Protein AF-A0A7W5WW70-F1 (afdb_monomer_lite)

Foldseek 3Di:
DPDDDLFDADPVPRATHGDPCLVVLVVVLVVLLVLLVVLLVVLVVCCVPPVDDPVSVVSNVSSVVSVVVSVVSVVVSVVSVVVNVVSNVVVVVVVVDDDD

Structure (mmCIF, N/CA/C/O backbone):
data_AF-A0A7W5WW70-F1
#
_entry.id   AF-A0A7W5WW70-F1
#
loop_
_atom_site.group_PDB
_atom_site.id
_atom_site.type_symbol
_atom_site.label_atom_id
_atom_site.label_alt_id
_atom_site.label_comp_id
_atom_site.label_asym_id
_atom_site.label_entity_id
_atom_site.label_seq_id
_atom_site.pdbx_PDB_ins_code
_atom_site.Cartn_x
_atom_site.Cartn_y
_atom_site.Cartn_z
_atom_site.occupancy
_atom_site.B_iso_or_equiv
_atom_site.auth_seq_id
_atom_site.auth_comp_id
_atom_site.auth_asym_id
_atom_site.auth_atom_id
_atom_site.pdbx_PDB_model_num
ATOM 1 N N . MET A 1 1 ? 1.292 17.791 -6.474 1.00 29.02 1 MET A N 1
ATOM 2 C CA . MET A 1 1 ? 1.061 16.701 -7.446 1.00 29.02 1 MET A CA 1
ATOM 3 C C . MET A 1 1 ? 1.620 15.409 -6.855 1.00 29.02 1 MET A C 1
ATOM 5 O O . MET A 1 1 ? 2.810 15.166 -6.957 1.00 29.02 1 MET A O 1
ATOM 9 N N . PHE A 1 2 ? 0.793 14.598 -6.187 1.00 36.06 2 PHE A N 1
ATOM 10 C CA . PHE A 1 2 ? 1.127 13.195 -5.893 1.00 36.06 2 PHE A CA 1
ATOM 11 C C . PHE A 1 2 ? 0.842 12.376 -7.164 1.00 36.06 2 PHE A C 1
ATOM 13 O O . PHE A 1 2 ? -0.097 11.588 -7.228 1.00 36.06 2 PHE A O 1
ATOM 20 N N . GLY A 1 3 ? 1.581 12.688 -8.230 1.00 33.41 3 GLY A N 1
ATOM 21 C CA . GLY A 1 3 ? 1.530 11.990 -9.510 1.00 33.41 3 GLY A CA 1
ATOM 22 C C . GLY A 1 3 ? 2.521 10.843 -9.454 1.00 33.41 3 GLY A C 1
ATOM 23 O O . GLY A 1 3 ? 3.696 11.021 -9.746 1.00 33.41 3 GLY A O 1
ATOM 24 N N . PHE A 1 4 ? 2.058 9.697 -8.973 1.00 47.53 4 PHE A N 1
ATOM 25 C CA . PHE A 1 4 ? 2.834 8.467 -8.957 1.00 47.53 4 PHE A CA 1
ATOM 26 C C . PHE A 1 4 ? 2.964 7.957 -10.391 1.00 47.53 4 PHE A C 1
ATOM 28 O O . PHE A 1 4 ? 1.964 7.556 -10.980 1.00 47.53 4 PHE A O 1
ATOM 35 N N . HIS A 1 5 ? 4.173 7.973 -10.949 1.00 60.88 5 HIS A N 1
ATOM 36 C CA . HIS A 1 5 ? 4.463 7.174 -12.133 1.00 60.88 5 HIS A CA 1
ATOM 37 C C . HIS A 1 5 ? 4.402 5.690 -11.748 1.00 60.88 5 HIS A C 1
ATOM 39 O O . HIS A 1 5 ? 4.947 5.287 -10.717 1.00 60.88 5 HIS A O 1
ATOM 45 N N . ASP A 1 6 ? 3.705 4.889 -12.556 1.00 67.44 6 ASP A N 1
ATOM 46 C CA . ASP A 1 6 ? 3.454 3.470 -12.278 1.00 67.44 6 ASP A CA 1
ATOM 47 C C . ASP A 1 6 ? 4.740 2.630 -12.237 1.00 67.44 6 ASP A C 1
ATOM 49 O O . ASP A 1 6 ? 4.748 1.546 -11.673 1.00 67.44 6 ASP A O 1
ATOM 53 N N . PHE A 1 7 ? 5.845 3.108 -12.798 1.00 72.44 7 PHE A N 1
ATOM 54 C CA . PHE A 1 7 ? 7.164 2.483 -12.714 1.00 72.44 7 PHE A CA 1
ATOM 55 C C . PHE A 1 7 ? 8.234 3.500 -13.124 1.00 72.44 7 PHE A C 1
ATOM 57 O O . PHE A 1 7 ? 7.925 4.534 -13.719 1.00 72.44 7 PHE A O 1
ATOM 64 N N . THR A 1 8 ? 9.490 3.229 -12.780 1.00 81.00 8 THR A N 1
ATOM 65 C CA . THR A 1 8 ? 10.650 3.982 -13.282 1.00 81.00 8 THR A CA 1
ATOM 66 C C . THR A 1 8 ? 11.368 3.163 -14.342 1.00 81.00 8 THR A C 1
ATOM 68 O O . THR A 1 8 ? 11.228 1.946 -14.378 1.00 81.00 8 THR A O 1
ATOM 71 N N . THR A 1 9 ? 12.167 3.799 -15.188 1.00 80.25 9 THR A N 1
ATOM 72 C CA . THR A 1 9 ? 12.985 3.096 -16.183 1.00 80.25 9 THR A CA 1
ATOM 73 C C . THR A 1 9 ? 14.446 3.152 -15.761 1.00 80.25 9 THR A C 1
ATOM 75 O O . THR A 1 9 ? 14.929 4.211 -15.363 1.00 80.25 9 THR A O 1
ATOM 78 N N . ASP A 1 10 ? 15.143 2.021 -15.825 1.00 81.12 10 ASP A N 1
ATOM 79 C CA . ASP A 1 10 ? 16.581 1.954 -15.579 1.00 81.12 10 ASP A CA 1
ATOM 80 C C . ASP A 1 10 ? 17.349 2.726 -16.668 1.00 81.12 10 ASP A C 1
ATOM 82 O O . ASP A 1 10 ? 17.225 2.375 -17.845 1.00 81.12 10 ASP A O 1
ATOM 86 N N . PRO A 1 11 ? 18.160 3.740 -16.325 1.00 74.81 11 PRO A N 1
ATOM 87 C CA . PRO A 1 11 ? 18.937 4.483 -17.313 1.00 74.81 11 PRO A CA 1
ATOM 88 C C . PRO A 1 11 ? 20.000 3.637 -18.031 1.00 74.81 11 PRO A C 1
ATOM 90 O O . PRO A 1 11 ? 20.406 4.008 -19.129 1.00 74.81 11 PRO A O 1
ATOM 93 N N . GLY A 1 12 ? 20.456 2.517 -17.454 1.00 80.62 12 GLY A N 1
ATOM 94 C CA . GLY A 1 12 ? 21.463 1.655 -18.084 1.00 80.62 12 GLY A CA 1
ATOM 95 C C . GLY A 1 12 ? 20.879 0.619 -19.047 1.00 80.62 12 GLY A C 1
ATOM 96 O O . GLY A 1 12 ? 21.445 0.366 -20.107 1.00 80.62 12 GLY A O 1
ATOM 97 N N . SER A 1 13 ? 19.749 0.010 -18.681 1.00 79.19 13 SER A N 1
ATOM 98 C CA . SER A 1 13 ? 19.161 -1.123 -19.416 1.00 79.19 13 SER A CA 1
ATOM 99 C C . SER A 1 13 ? 17.847 -0.795 -20.131 1.00 79.19 13 SER A C 1
ATOM 101 O O . SER A 1 13 ? 17.335 -1.619 -20.892 1.00 79.19 13 SER A O 1
ATOM 103 N N . GLY A 1 14 ? 17.252 0.372 -19.866 1.00 79.25 14 GLY A N 1
ATOM 104 C CA . GLY A 1 14 ? 15.907 0.713 -20.334 1.00 79.25 14 GLY A CA 1
ATOM 105 C C . GLY A 1 14 ? 14.804 -0.152 -19.711 1.00 79.25 14 GLY A C 1
ATOM 106 O O . GLY A 1 14 ? 13.648 -0.056 -20.118 1.00 79.25 14 GLY A O 1
ATOM 107 N N . ARG A 1 15 ? 15.138 -1.017 -18.743 1.00 81.81 15 ARG A N 1
ATOM 108 C CA . ARG A 1 15 ? 14.195 -1.957 -18.137 1.00 81.81 15 ARG A CA 1
ATOM 109 C C . ARG A 1 15 ? 13.260 -1.226 -17.168 1.00 81.81 15 ARG A C 1
ATOM 111 O O . ARG A 1 15 ? 13.742 -0.431 -16.355 1.00 81.81 15 ARG A O 1
ATOM 118 N N . PRO A 1 16 ? 11.949 -1.516 -17.177 1.00 81.25 16 PRO A N 1
ATOM 119 C CA . PRO A 1 16 ? 11.052 -1.012 -16.146 1.00 81.25 16 PRO A CA 1
ATOM 120 C C . PRO A 1 16 ? 11.438 -1.571 -14.763 1.00 81.25 16 PRO A C 1
ATOM 122 O O . PRO A 1 16 ? 11.666 -2.771 -14.596 1.00 81.25 16 PRO A O 1
ATOM 125 N N . GLN A 1 17 ? 11.483 -0.700 -13.756 1.00 82.38 17 GLN A N 1
ATOM 126 C CA . GLN A 1 17 ? 11.752 -0.992 -12.348 1.00 82.38 17 GLN A CA 1
ATOM 127 C C . GLN A 1 17 ? 10.616 -0.470 -11.453 1.00 82.38 17 GLN A C 1
ATOM 129 O O . GLN A 1 17 ? 9.944 0.515 -11.763 1.00 82.38 17 GLN A O 1
ATOM 134 N N . ALA A 1 18 ? 10.404 -1.135 -10.315 1.00 79.50 18 ALA A N 1
ATOM 135 C CA . ALA A 1 18 ? 9.406 -0.713 -9.338 1.00 79.50 18 ALA A CA 1
ATOM 136 C C . ALA A 1 18 ? 9.784 0.645 -8.722 1.00 79.50 18 ALA A C 1
ATOM 138 O O . ALA A 1 18 ? 10.924 0.859 -8.312 1.00 79.50 18 ALA A O 1
ATOM 139 N N . HIS A 1 19 ? 8.812 1.550 -8.611 1.00 79.88 19 HIS A N 1
ATOM 140 C CA . HIS A 1 19 ? 9.050 2.880 -8.056 1.00 79.88 19 HIS A CA 1
ATOM 141 C C . HIS A 1 19 ? 9.318 2.803 -6.536 1.00 79.88 19 HIS A C 1
ATOM 143 O O . HIS A 1 19 ? 8.585 2.138 -5.803 1.00 79.88 19 HIS A O 1
ATOM 149 N N . TYR A 1 20 ? 10.325 3.526 -6.027 1.00 73.62 20 TYR A N 1
ATOM 150 C CA . TYR A 1 20 ? 10.733 3.480 -4.606 1.00 73.62 20 TYR A CA 1
ATOM 151 C C . TYR A 1 20 ? 9.591 3.800 -3.620 1.00 73.62 20 TYR A C 1
ATOM 153 O O . TYR A 1 20 ? 9.495 3.229 -2.533 1.00 73.62 20 TYR A O 1
ATOM 161 N N . SER A 1 21 ? 8.667 4.676 -4.018 1.00 77.75 21 SER A N 1
ATOM 162 C CA . SER A 1 21 ? 7.496 5.044 -3.209 1.00 77.75 21 SER A CA 1
ATOM 163 C C . SER A 1 21 ? 6.521 3.890 -2.933 1.00 77.75 21 SER A C 1
ATOM 165 O O . SER A 1 21 ? 5.682 3.998 -2.042 1.00 77.75 21 SER A O 1
ATOM 167 N N . TRP A 1 22 ? 6.624 2.764 -3.640 1.00 79.44 22 TRP A N 1
ATOM 168 C CA . TRP A 1 22 ? 5.763 1.607 -3.397 1.00 79.44 22 TRP A CA 1
ATOM 169 C C . TRP A 1 22 ? 6.034 0.952 -2.042 1.00 79.44 22 TRP A C 1
ATOM 171 O O . TRP A 1 22 ? 5.113 0.426 -1.410 1.00 79.44 22 TRP A O 1
ATOM 181 N N . ALA A 1 23 ? 7.285 0.997 -1.573 1.00 79.69 23 ALA A N 1
ATOM 182 C CA . ALA A 1 23 ? 7.648 0.482 -0.258 1.00 79.69 23 ALA A CA 1
ATOM 183 C C . ALA A 1 23 ? 6.973 1.306 0.849 1.00 79.69 23 ALA A C 1
ATOM 185 O O . ALA A 1 23 ? 6.319 0.743 1.728 1.00 79.69 23 ALA A O 1
ATOM 186 N N . SER A 1 24 ? 7.043 2.638 0.762 1.00 80.75 24 SER A N 1
ATOM 187 C CA . SER A 1 24 ? 6.406 3.527 1.741 1.00 80.75 24 SER A CA 1
ATOM 188 C C . SER A 1 24 ? 4.876 3.456 1.690 1.00 80.75 24 SER A C 1
ATOM 190 O O . SER A 1 24 ? 4.227 3.472 2.736 1.00 80.75 24 SER A O 1
ATOM 192 N N . GLU A 1 25 ? 4.278 3.287 0.508 1.00 80.38 25 GLU A N 1
ATOM 193 C CA . GLU A 1 25 ? 2.837 3.043 0.374 1.00 80.38 25 GLU A CA 1
ATOM 194 C C . GLU A 1 25 ? 2.394 1.709 0.976 1.00 80.38 25 GLU A C 1
ATOM 196 O O . GLU A 1 25 ? 1.335 1.642 1.609 1.00 80.38 25 GLU A O 1
ATOM 201 N N . THR A 1 26 ? 3.199 0.659 0.812 1.00 83.19 26 THR A N 1
ATOM 202 C CA . THR A 1 26 ? 2.933 -0.654 1.412 1.00 83.19 26 THR A CA 1
ATOM 203 C C . THR A 1 26 ? 2.939 -0.542 2.933 1.00 83.19 26 THR A C 1
ATOM 205 O O . THR A 1 26 ? 1.976 -0.966 3.572 1.00 83.19 26 THR A O 1
ATOM 208 N N . VAL A 1 27 ? 3.961 0.104 3.508 1.00 85.12 27 VAL A N 1
ATOM 209 C CA . VAL A 1 27 ? 4.044 0.362 4.956 1.00 85.12 27 VAL A CA 1
ATOM 210 C C . VAL A 1 27 ? 2.822 1.143 5.434 1.00 85.12 27 VAL A C 1
ATOM 212 O O . VAL A 1 27 ? 2.135 0.698 6.346 1.00 85.12 27 VAL A O 1
ATOM 215 N N . ALA A 1 28 ? 2.476 2.249 4.773 1.00 80.75 28 ALA A N 1
ATOM 216 C CA . ALA A 1 28 ? 1.322 3.059 5.159 1.00 80.75 28 ALA A CA 1
ATOM 217 C C . ALA A 1 28 ? -0.015 2.294 5.072 1.00 80.75 28 ALA A C 1
ATOM 219 O O . ALA A 1 28 ? -0.909 2.517 5.887 1.00 80.75 28 ALA A O 1
ATOM 220 N N . THR A 1 29 ? -0.157 1.381 4.106 1.00 86.44 29 THR A N 1
ATOM 221 C CA . THR A 1 29 ? -1.347 0.523 3.970 1.00 86.44 29 THR A CA 1
ATOM 222 C C . THR A 1 29 ? -1.450 -0.472 5.125 1.00 86.44 29 THR A C 1
ATOM 224 O O . THR A 1 29 ? -2.528 -0.635 5.696 1.00 86.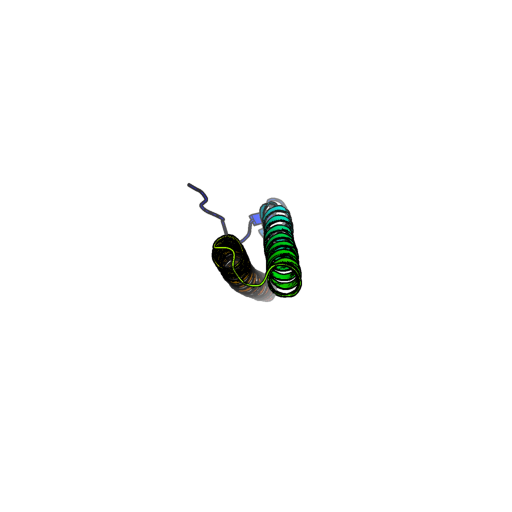44 29 THR A O 1
ATOM 227 N N . TRP A 1 30 ? -0.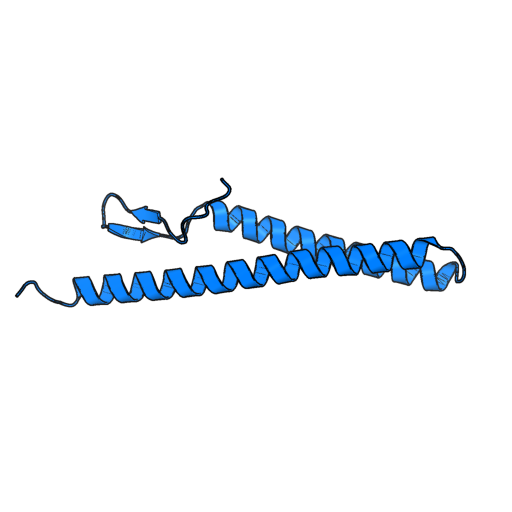336 -1.096 5.517 1.00 84.81 30 TRP A N 1
ATOM 228 C CA . TRP A 1 30 ? -0.291 -1.981 6.684 1.00 84.81 30 TRP A CA 1
ATOM 229 C C . TRP A 1 30 ? -0.561 -1.235 7.989 1.00 84.81 30 TRP A C 1
ATOM 231 O O . TRP A 1 30 ? -1.329 -1.724 8.815 1.00 84.81 30 TRP A O 1
ATOM 241 N N . THR A 1 31 ? -0.014 -0.028 8.153 1.00 86.19 31 THR A N 1
ATOM 242 C CA . THR A 1 31 ? -0.298 0.817 9.320 1.00 86.19 31 THR A CA 1
ATOM 243 C C . THR A 1 31 ? -1.784 1.169 9.407 1.00 86.19 31 THR A C 1
ATOM 245 O O . THR A 1 31 ? -2.359 1.120 10.491 1.00 86.19 31 THR A O 1
ATOM 248 N N . ALA A 1 32 ? -2.438 1.466 8.278 1.00 82.31 32 ALA A N 1
ATOM 249 C CA . ALA A 1 32 ? -3.878 1.727 8.249 1.00 82.31 32 ALA A CA 1
ATOM 250 C C . ALA A 1 32 ? -4.703 0.492 8.662 1.00 82.31 32 ALA A C 1
ATOM 252 O O . ALA A 1 32 ? -5.623 0.621 9.469 1.00 82.31 32 ALA A O 1
ATOM 253 N N . TRP A 1 33 ? -4.342 -0.706 8.184 1.00 85.62 33 TRP A N 1
ATOM 254 C CA . TRP A 1 33 ? -4.961 -1.961 8.634 1.00 85.62 33 TRP A CA 1
ATOM 255 C C . TRP A 1 33 ? -4.763 -2.207 10.134 1.00 85.62 33 TRP A C 1
ATOM 257 O O . TRP A 1 33 ? -5.713 -2.576 10.824 1.00 85.62 33 TRP A O 1
ATOM 267 N N . ALA A 1 34 ? -3.558 -1.964 10.656 1.00 87.12 34 ALA A N 1
ATOM 268 C CA . ALA A 1 34 ? -3.263 -2.117 12.079 1.00 87.12 34 ALA A CA 1
ATOM 269 C C . ALA A 1 34 ? -4.097 -1.155 12.943 1.00 87.12 34 ALA A C 1
ATOM 271 O O . ALA A 1 34 ? -4.693 -1.576 13.934 1.00 87.12 34 ALA A O 1
ATOM 272 N N . LEU A 1 35 ? -4.211 0.116 12.541 1.00 84.94 35 LEU A N 1
ATOM 273 C CA . LEU A 1 35 ? -5.045 1.106 13.233 1.00 84.94 35 LEU A CA 1
ATOM 274 C C . LEU A 1 35 ? -6.534 0.745 13.194 1.00 84.94 35 LEU A C 1
ATOM 276 O O . LEU A 1 35 ? -7.227 0.922 14.198 1.00 84.94 35 LEU A O 1
ATOM 280 N N . ALA A 1 36 ? -7.020 0.207 12.072 1.00 83.00 36 ALA A N 1
ATOM 281 C CA . ALA A 1 36 ? -8.387 -0.293 11.961 1.00 83.00 36 ALA A CA 1
ATOM 282 C C . ALA A 1 36 ? -8.637 -1.452 12.940 1.00 83.00 36 ALA A C 1
ATOM 284 O O . ALA A 1 36 ? -9.632 -1.438 13.663 1.00 83.00 36 ALA A O 1
ATOM 285 N N . ALA A 1 37 ? -7.712 -2.414 13.018 1.00 85.50 37 ALA A N 1
ATOM 286 C CA . ALA A 1 37 ? -7.817 -3.554 13.926 1.00 85.50 37 ALA A CA 1
ATOM 287 C C . ALA A 1 37 ? -7.807 -3.122 15.400 1.00 85.50 37 ALA A C 1
ATOM 289 O O . ALA A 1 37 ? -8.680 -3.531 16.163 1.00 85.50 37 ALA A O 1
ATOM 290 N N . VAL A 1 38 ? -6.872 -2.251 15.795 1.00 86.25 38 VAL A N 1
ATOM 291 C CA . VAL A 1 38 ? -6.789 -1.733 17.173 1.00 86.25 38 VAL A CA 1
ATOM 292 C C . VAL A 1 38 ? -8.056 -0.964 17.545 1.00 86.25 38 VAL A C 1
ATOM 294 O O . VAL A 1 38 ? -8.588 -1.150 18.638 1.00 86.25 38 VAL A O 1
ATOM 297 N N . SER A 1 39 ? -8.575 -0.143 16.631 1.00 82.50 39 SER A N 1
ATOM 298 C CA . SER A 1 39 ? -9.797 0.633 16.865 1.00 82.50 39 SER A CA 1
ATOM 299 C C . SER A 1 39 ? -11.027 -0.270 17.009 1.00 82.50 39 SER A C 1
ATOM 301 O O . SER A 1 39 ? -11.870 -0.017 17.870 1.00 82.50 39 SER A O 1
ATOM 303 N N . LEU A 1 40 ? -11.101 -1.359 16.237 1.00 82.50 40 LEU A N 1
ATOM 304 C CA . LEU A 1 40 ? -12.207 -2.317 16.282 1.00 82.50 40 LEU A CA 1
ATOM 305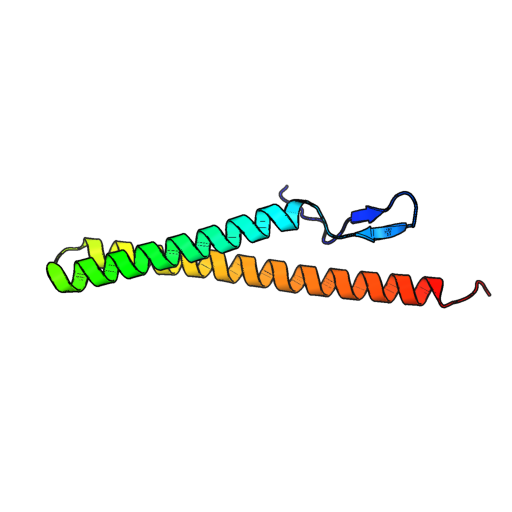 C C . LEU A 1 40 ? -12.165 -3.168 17.558 1.00 82.50 40 LEU A C 1
ATOM 307 O O . LEU A 1 40 ? -13.194 -3.362 18.205 1.00 82.50 40 LEU A O 1
ATOM 311 N N . VAL A 1 41 ? -10.971 -3.604 17.972 1.00 84.88 41 VAL A N 1
ATOM 312 C CA . VAL A 1 41 ? -10.754 -4.283 19.261 1.00 84.88 41 VAL A CA 1
ATOM 313 C C . VAL A 1 41 ? -11.090 -3.348 20.426 1.00 84.88 41 VAL A C 1
ATOM 315 O O . VAL A 1 41 ? -11.780 -3.758 21.361 1.00 84.88 41 VAL A O 1
ATOM 318 N N . GLY A 1 42 ? -10.670 -2.081 20.351 1.00 79.94 42 GLY A N 1
ATOM 319 C CA . GLY A 1 42 ? -11.013 -1.052 21.332 1.00 79.94 42 GLY A CA 1
ATOM 320 C C . GLY A 1 42 ? -12.523 -0.833 21.440 1.00 79.94 42 GLY A C 1
ATOM 321 O O . GLY A 1 42 ? -13.061 -0.851 22.546 1.00 79.94 42 GLY A O 1
ATOM 322 N N . ALA A 1 43 ? -13.222 -0.719 20.306 1.00 76.94 43 ALA A N 1
ATOM 323 C CA . ALA A 1 43 ? -14.678 -0.583 20.261 1.00 76.94 43 ALA A CA 1
ATOM 324 C C . ALA A 1 43 ? -15.393 -1.798 20.878 1.00 76.94 43 ALA A C 1
ATOM 326 O O . ALA A 1 43 ? -16.331 -1.632 21.659 1.00 76.94 43 ALA A O 1
ATOM 327 N N . PHE A 1 44 ? -14.925 -3.012 20.574 1.00 79.25 44 PHE A N 1
ATOM 328 C CA . PHE A 1 44 ? -15.499 -4.253 21.095 1.00 79.25 44 PHE A CA 1
ATOM 329 C C . PHE A 1 44 ? -15.316 -4.390 22.613 1.00 79.25 44 PHE A C 1
ATOM 331 O O . PHE A 1 44 ? -16.276 -4.665 23.335 1.00 79.25 44 PHE A O 1
ATOM 338 N N . ALA A 1 45 ? -14.107 -4.127 23.119 1.00 79.12 45 ALA A N 1
ATOM 339 C CA . ALA A 1 45 ? -13.826 -4.145 24.554 1.00 79.12 45 ALA A CA 1
ATOM 340 C C . ALA A 1 45 ? -14.662 -3.100 25.316 1.00 79.12 45 ALA A C 1
ATOM 342 O O . ALA A 1 45 ? -15.167 -3.377 26.408 1.00 79.12 45 ALA A O 1
ATOM 343 N N . PHE A 1 46 ? -14.850 -1.916 24.727 1.00 72.69 46 PHE A N 1
ATOM 344 C CA . PHE A 1 46 ? -15.655 -0.849 25.319 1.00 72.69 46 PHE A CA 1
ATOM 345 C C . PHE A 1 46 ? -17.151 -1.193 25.340 1.00 72.69 46 PHE A C 1
ATOM 347 O O . PHE A 1 46 ? -17.821 -0.970 26.349 1.00 72.69 46 PHE A O 1
ATOM 354 N N . TYR A 1 47 ? -17.667 -1.792 24.261 1.00 70.31 47 TYR A N 1
ATOM 355 C 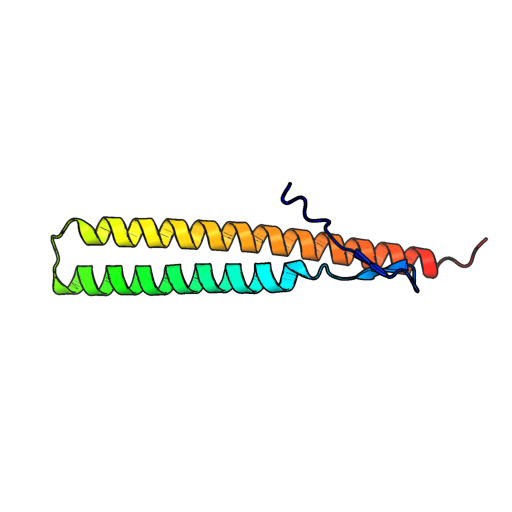CA . TYR A 1 47 ? -19.055 -2.252 24.169 1.00 70.31 47 TYR A CA 1
ATOM 356 C C . TYR A 1 47 ? -19.389 -3.298 25.242 1.00 70.31 47 TYR A C 1
ATOM 358 O O . TYR A 1 47 ? -20.391 -3.155 25.943 1.00 70.31 47 TYR A O 1
ATOM 366 N N . LEU A 1 48 ? -18.520 -4.301 25.428 1.00 74.25 48 LEU A N 1
ATOM 367 C CA . LEU A 1 48 ? -18.730 -5.362 26.420 1.00 74.25 48 LEU A CA 1
ATOM 368 C C . LEU A 1 48 ? -18.724 -4.849 27.860 1.00 74.25 48 LEU A C 1
ATOM 370 O O . LEU A 1 48 ? -19.515 -5.314 28.677 1.00 74.25 48 LEU A O 1
ATOM 374 N N . LYS A 1 49 ? -17.828 -3.913 28.186 1.00 69.00 49 LYS A N 1
ATOM 375 C CA . LYS A 1 49 ? -17.673 -3.453 29.568 1.00 69.00 49 LYS A CA 1
ATOM 376 C C . LYS A 1 49 ? -18.712 -2.396 29.935 1.00 69.00 49 LYS A C 1
ATOM 378 O O . LYS A 1 49 ? -19.182 -2.394 31.069 1.00 69.00 49 LYS A O 1
ATOM 383 N N . TRP A 1 50 ? -18.983 -1.443 29.040 1.00 65.25 50 TRP A N 1
ATOM 384 C CA . TRP A 1 50 ? -19.612 -0.166 29.408 1.00 65.25 50 TRP A CA 1
ATOM 385 C C . TRP A 1 50 ? -20.960 0.105 28.721 1.00 65.25 50 TRP A C 1
ATOM 387 O O . TRP A 1 50 ? -21.556 1.123 29.049 1.00 65.25 50 TRP A O 1
ATOM 397 N N . GLN A 1 51 ? -21.439 -0.795 27.842 1.00 57.66 51 GLN A N 1
ATOM 398 C CA . GLN A 1 51 ? -22.770 -0.944 27.198 1.00 57.66 51 GLN A CA 1
ATOM 399 C C . GLN A 1 51 ? -23.558 0.293 26.679 1.00 57.66 51 GLN A C 1
ATOM 401 O O . GLN A 1 51 ? -24.375 0.110 25.787 1.00 57.66 51 GLN A O 1
ATOM 406 N N . ASN A 1 52 ? -23.341 1.531 27.137 1.00 56.28 52 ASN A N 1
ATOM 407 C CA . ASN A 1 52 ? -24.175 2.709 26.857 1.00 56.28 52 ASN A CA 1
ATOM 408 C C . ASN A 1 52 ? -23.402 4.043 26.920 1.00 56.28 52 ASN A C 1
ATOM 410 O O . ASN A 1 52 ? -23.832 5.002 27.558 1.00 56.28 52 ASN A O 1
ATOM 414 N N . LEU A 1 53 ? -22.258 4.146 26.242 1.00 53.56 53 LEU A N 1
ATOM 415 C CA . LEU A 1 53 ? -21.574 5.432 26.060 1.00 53.56 53 LEU A CA 1
ATOM 416 C C . LEU A 1 53 ? -21.347 5.704 24.576 1.00 53.56 53 LEU A C 1
ATOM 418 O O . LEU A 1 53 ? -20.829 4.853 23.855 1.00 53.56 53 LEU A O 1
ATOM 422 N N . ALA A 1 54 ? -21.689 6.923 24.150 1.00 60.56 54 ALA A N 1
ATOM 423 C CA . ALA A 1 54 ? -21.625 7.429 22.774 1.00 60.56 54 ALA A CA 1
ATOM 424 C C . ALA A 1 54 ? -20.250 7.287 22.072 1.00 60.56 54 ALA A C 1
ATOM 426 O O . ALA A 1 54 ? -20.138 7.544 20.874 1.00 60.56 54 ALA A O 1
ATOM 427 N N . GLY A 1 55 ? -19.204 6.870 22.794 1.00 63.50 55 GLY A N 1
ATOM 428 C CA . GLY A 1 55 ? -17.861 6.635 22.264 1.00 63.50 55 GLY A CA 1
ATOM 429 C C . GLY A 1 55 ? -17.702 5.342 21.454 1.00 63.50 55 GLY A C 1
ATOM 430 O O . GLY A 1 55 ? -16.883 5.314 20.537 1.00 63.50 55 GLY A O 1
ATOM 431 N N . SER A 1 56 ? -18.490 4.288 21.709 1.00 67.06 56 SER A N 1
ATOM 432 C CA . SER A 1 56 ? -18.351 3.012 20.974 1.00 67.06 56 SER A CA 1
ATOM 433 C C . SER A 1 56 ? -18.679 3.163 19.483 1.00 67.06 56 SER A C 1
ATOM 435 O O . SER A 1 56 ? -17.978 2.621 18.627 1.00 67.06 56 SER A O 1
ATOM 437 N N . THR A 1 57 ? -19.682 3.981 19.158 1.00 72.94 57 THR A N 1
ATOM 438 C CA . THR A 1 57 ? -20.079 4.308 17.784 1.00 72.94 57 THR A CA 1
ATOM 439 C C . THR A 1 57 ? -18.996 5.100 17.051 1.00 72.94 57 THR A C 1
ATOM 441 O O . THR A 1 57 ? -18.726 4.835 15.880 1.00 72.94 57 THR A O 1
ATOM 444 N N . GLN A 1 58 ? -18.329 6.036 17.737 1.00 75.75 58 GLN A N 1
ATOM 445 C CA . GLN A 1 58 ? -17.224 6.818 17.167 1.00 75.75 58 GLN A CA 1
ATOM 446 C C . GLN A 1 58 ? -16.005 5.936 16.863 1.00 75.75 58 GLN A C 1
ATOM 448 O O . GLN A 1 58 ? -15.400 6.072 15.800 1.00 75.75 58 GLN A O 1
ATOM 453 N N . MET A 1 59 ? -15.676 4.987 17.745 1.00 72.69 59 MET A N 1
ATOM 454 C CA . MET A 1 59 ? -14.586 4.029 17.515 1.00 72.69 59 MET A CA 1
ATOM 455 C C . MET A 1 59 ? -14.906 3.051 16.372 1.00 72.69 59 MET A C 1
ATOM 457 O O . MET A 1 59 ? -14.030 2.739 15.560 1.00 72.69 59 MET A O 1
ATOM 461 N N . ALA A 1 60 ? -16.163 2.609 16.247 1.00 75.81 60 ALA A N 1
ATOM 462 C CA . ALA A 1 60 ? -16.609 1.785 15.122 1.00 75.81 60 ALA A CA 1
ATOM 463 C C . ALA A 1 60 ? -16.515 2.542 13.782 1.00 75.81 60 ALA A C 1
ATOM 465 O O . ALA A 1 60 ? -15.975 2.010 12.810 1.00 75.81 60 ALA A O 1
ATOM 466 N N . LEU A 1 61 ? -16.953 3.806 13.745 1.00 81.75 61 LEU A N 1
ATOM 467 C CA . LEU A 1 61 ? -16.818 4.680 12.573 1.00 81.75 61 LEU A CA 1
ATOM 468 C C . LEU A 1 61 ? -15.350 4.917 12.195 1.00 81.75 61 LEU A C 1
ATOM 470 O O . LEU A 1 61 ? -14.998 4.805 11.021 1.00 81.75 61 LEU A O 1
ATOM 474 N N . ALA A 1 62 ? -14.479 5.182 13.173 1.00 78.56 62 ALA A N 1
ATOM 475 C CA . ALA A 1 62 ? -13.042 5.324 12.935 1.00 78.56 62 ALA A CA 1
ATOM 476 C C . ALA A 1 62 ? -12.443 4.045 12.325 1.00 78.56 62 ALA A C 1
ATOM 478 O O . ALA A 1 62 ? -11.689 4.111 11.355 1.00 78.56 62 ALA A O 1
ATOM 479 N N . SER A 1 63 ? -12.842 2.874 12.829 1.00 80.56 63 SER A N 1
ATOM 480 C CA . SER A 1 63 ? -12.408 1.575 12.299 1.00 80.56 63 SER A CA 1
ATOM 481 C C . SER A 1 63 ? -12.835 1.377 10.842 1.00 80.56 63 SER A C 1
ATOM 483 O O . SER A 1 63 ? -12.022 0.958 10.017 1.00 80.56 63 SER A O 1
ATOM 485 N N . MET A 1 64 ? -14.081 1.730 10.501 1.00 82.56 64 MET A N 1
ATOM 486 C CA . MET A 1 64 ? -14.584 1.675 9.123 1.00 82.56 64 MET A CA 1
ATOM 487 C C . MET A 1 64 ? -13.829 2.632 8.193 1.00 82.56 64 MET A C 1
ATOM 489 O O . MET A 1 64 ? -13.490 2.250 7.072 1.00 82.56 64 MET A O 1
ATOM 493 N N . LEU A 1 65 ? -13.513 3.846 8.654 1.00 86.50 65 LEU A N 1
ATOM 494 C CA . LEU A 1 65 ? -12.727 4.814 7.885 1.00 86.50 65 LEU A CA 1
ATOM 495 C C . LEU A 1 65 ? -11.310 4.299 7.607 1.00 86.50 65 LEU A C 1
ATOM 497 O O . LEU A 1 65 ? -10.870 4.317 6.456 1.00 86.50 65 LEU A O 1
ATOM 501 N N . PHE A 1 66 ? -10.608 3.788 8.623 1.00 82.38 66 PHE A N 1
ATOM 502 C CA . PHE A 1 66 ? -9.266 3.228 8.435 1.00 82.38 66 PHE A CA 1
ATOM 503 C C . PHE A 1 66 ? -9.277 1.991 7.531 1.00 82.38 66 PHE A C 1
ATOM 505 O O . PHE A 1 66 ? -8.421 1.884 6.650 1.00 82.38 66 PHE A O 1
ATOM 512 N N . ALA A 1 67 ? -10.268 1.106 7.675 1.00 83.56 67 ALA A N 1
ATOM 513 C CA . ALA A 1 67 ? -10.443 -0.043 6.788 1.00 83.56 67 ALA A CA 1
ATOM 514 C C . ALA A 1 67 ? -10.715 0.391 5.337 1.00 83.56 67 ALA A C 1
ATOM 516 O O . ALA A 1 67 ? -10.124 -0.161 4.410 1.00 83.56 67 ALA A O 1
ATOM 517 N N . GLY A 1 68 ? -11.542 1.421 5.129 1.00 85.62 68 GLY A N 1
ATOM 518 C CA . GLY A 1 68 ? -11.814 1.988 3.806 1.00 85.62 68 GLY A CA 1
ATOM 519 C C . GLY A 1 68 ? -10.567 2.586 3.149 1.00 85.62 68 GLY A C 1
ATOM 520 O O . GLY A 1 68 ? -10.278 2.294 1.987 1.00 85.62 68 GLY A O 1
ATOM 521 N N . ILE A 1 69 ? -9.777 3.359 3.902 1.00 85.00 69 ILE A N 1
ATOM 522 C CA . ILE A 1 69 ? -8.498 3.915 3.428 1.00 85.00 69 ILE A CA 1
ATOM 523 C C . ILE A 1 69 ? -7.522 2.788 3.071 1.00 85.00 69 ILE A C 1
ATOM 525 O O . ILE A 1 69 ? -6.881 2.836 2.017 1.00 85.00 69 ILE A O 1
ATOM 529 N N . ALA A 1 70 ? -7.415 1.769 3.925 1.00 84.25 70 ALA A N 1
ATOM 530 C CA . ALA A 1 70 ? -6.531 0.633 3.704 1.00 84.25 70 ALA A CA 1
ATOM 531 C C . ALA A 1 70 ? -6.949 -0.183 2.469 1.00 84.25 70 ALA A C 1
ATOM 533 O O . ALA A 1 70 ? -6.102 -0.524 1.643 1.00 84.25 70 ALA A O 1
ATOM 534 N N . TYR A 1 71 ? -8.250 -0.427 2.291 1.00 86.69 71 TYR A N 1
ATOM 535 C CA . TYR A 1 71 ? -8.803 -1.112 1.123 1.00 86.69 71 TYR A CA 1
ATOM 536 C C . TYR A 1 71 ? -8.548 -0.337 -0.175 1.00 86.69 71 TYR A C 1
ATOM 538 O O . TYR A 1 71 ? -8.068 -0.903 -1.159 1.00 86.69 71 TYR A O 1
ATOM 546 N N . TRP A 1 72 ? -8.807 0.973 -0.178 1.00 84.81 72 TRP A N 1
ATOM 547 C CA . TRP A 1 72 ? -8.569 1.817 -1.348 1.00 84.81 72 TRP A CA 1
ATOM 548 C C . TRP A 1 72 ? -7.090 1.829 -1.753 1.00 84.81 72 TRP A C 1
ATOM 550 O O . TRP A 1 72 ? -6.764 1.622 -2.925 1.00 84.81 72 TRP A O 1
ATOM 560 N N . ARG A 1 73 ? -6.185 1.979 -0.777 1.00 82.88 73 ARG A N 1
ATOM 561 C CA . ARG A 1 73 ? -4.734 1.920 -1.011 1.00 82.88 73 ARG A CA 1
ATOM 562 C C . ARG A 1 73 ? -4.278 0.550 -1.501 1.00 82.88 73 ARG A C 1
ATOM 564 O O . ARG A 1 73 ? -3.465 0.476 -2.421 1.00 82.88 73 ARG A O 1
ATOM 571 N N . HIS A 1 74 ? -4.834 -0.526 -0.949 1.00 83.69 74 HIS A N 1
ATOM 572 C CA . HIS A 1 74 ? -4.545 -1.883 -1.401 1.00 83.69 74 HIS A CA 1
ATOM 573 C C . HIS A 1 74 ? -4.949 -2.092 -2.869 1.00 83.69 74 HIS A C 1
ATOM 575 O O . HIS A 1 74 ? -4.146 -2.579 -3.665 1.00 83.69 74 HIS A O 1
ATOM 581 N N . ASN A 1 75 ? -6.148 -1.647 -3.260 1.00 86.06 75 ASN A N 1
ATOM 582 C CA . ASN A 1 75 ? -6.606 -1.721 -4.650 1.00 86.06 75 ASN A CA 1
ATOM 583 C C . ASN A 1 75 ? -5.749 -0.876 -5.602 1.00 86.06 75 ASN A C 1
ATOM 585 O O . ASN A 1 75 ? -5.464 -1.314 -6.719 1.00 86.06 75 ASN A O 1
ATOM 589 N N . MET A 1 76 ? -5.305 0.312 -5.180 1.00 81.69 76 MET A N 1
ATOM 590 C CA . MET A 1 76 ? -4.376 1.119 -5.978 1.00 81.69 76 MET A CA 1
ATOM 591 C C . MET A 1 76 ? -3.035 0.406 -6.189 1.00 81.69 76 MET A C 1
ATOM 593 O O . MET A 1 76 ? -2.577 0.305 -7.327 1.00 81.69 76 MET A O 1
ATOM 597 N N . LEU A 1 77 ? -2.441 -0.153 -5.130 1.00 82.12 77 LEU A N 1
ATOM 598 C CA . LEU A 1 77 ? -1.202 -0.934 -5.225 1.00 82.12 77 LEU A CA 1
ATOM 599 C C . LEU A 1 77 ? -1.361 -2.165 -6.132 1.00 82.12 77 LEU A C 1
ATOM 601 O O . LEU A 1 77 ? -0.458 -2.479 -6.908 1.00 82.12 77 LEU A O 1
ATOM 605 N N . ALA A 1 78 ? -2.511 -2.843 -6.079 1.00 85.00 78 ALA A N 1
ATOM 606 C CA . ALA A 1 78 ? -2.796 -3.994 -6.933 1.00 85.00 78 ALA A CA 1
ATOM 607 C C . ALA A 1 78 ? -2.849 -3.617 -8.424 1.00 85.00 78 ALA A C 1
ATOM 609 O O . ALA A 1 78 ? -2.233 -4.298 -9.248 1.00 85.00 78 ALA A O 1
ATOM 610 N N 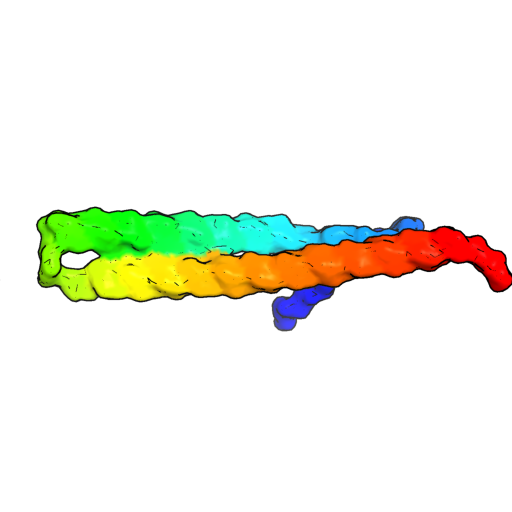. ARG A 1 79 ? -3.521 -2.509 -8.771 1.00 84.06 79 ARG A N 1
ATOM 611 C CA . ARG A 1 79 ? -3.570 -1.993 -10.153 1.00 84.06 79 ARG A CA 1
ATOM 612 C C . ARG A 1 79 ? -2.181 -1.618 -10.669 1.00 84.06 79 ARG A C 1
ATOM 614 O O . ARG A 1 79 ? -1.823 -2.000 -11.777 1.00 84.06 79 ARG A O 1
ATOM 621 N N . ARG A 1 80 ? -1.369 -0.960 -9.839 1.00 79.00 80 ARG A N 1
ATOM 622 C CA . ARG A 1 80 ? 0.014 -0.583 -10.176 1.00 79.00 80 ARG A CA 1
ATOM 623 C C . ARG A 1 80 ? 0.911 -1.791 -10.432 1.00 79.00 80 ARG A C 1
ATOM 625 O O . ARG A 1 80 ? 1.645 -1.828 -11.413 1.00 79.00 80 ARG A O 1
ATOM 632 N N . ARG A 1 81 ? 0.805 -2.828 -9.595 1.00 82.62 81 ARG A N 1
ATOM 633 C CA . ARG A 1 81 ? 1.514 -4.101 -9.816 1.00 82.62 81 ARG A CA 1
ATOM 634 C C . ARG A 1 81 ? 1.086 -4.788 -11.112 1.00 82.62 81 ARG A C 1
AT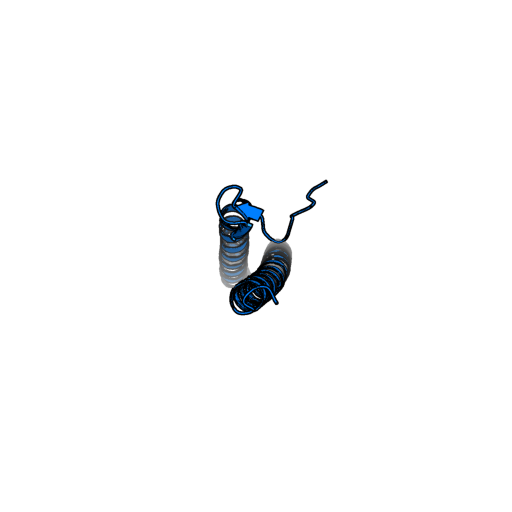OM 636 O O . ARG A 1 81 ? 1.911 -5.451 -11.731 1.00 82.62 81 ARG A O 1
ATOM 643 N N . ALA A 1 82 ? -0.179 -4.667 -11.514 1.00 85.81 82 ALA A N 1
ATOM 644 C CA . ALA A 1 82 ? -0.630 -5.172 -12.807 1.00 85.81 82 ALA A CA 1
ATOM 645 C C . ALA A 1 82 ? 0.023 -4.397 -13.962 1.00 85.81 82 ALA A C 1
ATOM 647 O O . ALA A 1 82 ? 0.691 -5.027 -14.776 1.00 85.81 82 ALA A O 1
ATOM 648 N N . ALA A 1 83 ? -0.042 -3.061 -13.944 1.00 83.06 83 ALA A N 1
ATOM 649 C CA . ALA A 1 83 ? 0.579 -2.208 -14.961 1.00 83.06 83 ALA A CA 1
ATOM 650 C C . ALA A 1 83 ? 2.094 -2.447 -15.100 1.00 83.06 83 ALA A C 1
ATOM 652 O O . ALA A 1 83 ? 2.609 -2.548 -16.209 1.00 83.06 83 ALA A O 1
ATOM 653 N N . PHE A 1 84 ? 2.809 -2.621 -13.984 1.00 84.38 84 PHE A N 1
ATOM 654 C CA . PHE A 1 84 ? 4.234 -2.959 -14.014 1.00 84.38 84 PHE A CA 1
ATOM 655 C C . PHE A 1 84 ? 4.513 -4.324 -14.655 1.00 84.38 84 PHE A C 1
ATOM 657 O O . PHE A 1 84 ? 5.456 -4.454 -15.429 1.00 84.38 84 PHE A O 1
ATOM 664 N N . ARG A 1 85 ? 3.697 -5.347 -14.365 1.00 86.56 85 ARG A N 1
ATOM 665 C CA . ARG A 1 85 ? 3.852 -6.664 -15.007 1.00 86.56 85 ARG A CA 1
ATOM 666 C C . ARG A 1 85 ? 3.620 -6.591 -16.511 1.00 86.56 85 ARG A C 1
ATOM 668 O O . ARG A 1 85 ? 4.335 -7.265 -17.244 1.00 86.56 85 ARG A O 1
ATOM 675 N N . ASP A 1 86 ? 2.653 -5.795 -16.950 1.00 86.88 86 ASP A N 1
ATOM 676 C CA . ASP A 1 86 ? 2.383 -5.609 -18.375 1.00 86.88 86 ASP A CA 1
ATOM 677 C C . ASP A 1 86 ? 3.546 -4.865 -19.053 1.00 86.88 86 ASP A C 1
ATOM 679 O O . ASP A 1 86 ? 4.063 -5.343 -20.057 1.00 86.88 86 ASP A O 1
ATOM 683 N N . ALA A 1 87 ? 4.087 -3.814 -18.427 1.00 81.38 87 ALA A N 1
ATOM 684 C CA . ALA A 1 87 ? 5.272 -3.110 -18.929 1.00 81.38 87 ALA A CA 1
ATOM 685 C C . ALA A 1 87 ? 6.525 -4.005 -19.026 1.00 81.38 87 ALA A C 1
ATOM 687 O O . ALA A 1 87 ? 7.300 -3.896 -19.976 1.00 81.38 87 ALA A O 1
ATOM 688 N N . VAL A 1 88 ? 6.738 -4.908 -18.059 1.00 85.38 88 VAL A N 1
ATOM 689 C CA . VAL A 1 88 ? 7.836 -5.893 -18.114 1.00 85.38 88 VAL A CA 1
ATOM 690 C C . VAL A 1 88 ? 7.642 -6.860 -19.283 1.00 85.38 88 VAL A C 1
ATOM 692 O O . VAL A 1 88 ? 8.598 -7.112 -20.012 1.00 85.38 88 VAL A O 1
ATOM 695 N N . LYS A 1 89 ? 6.419 -7.364 -19.495 1.00 86.38 89 LYS A N 1
ATOM 696 C CA . LYS A 1 89 ? 6.109 -8.244 -20.633 1.00 86.38 89 LYS A CA 1
ATOM 697 C C . LYS A 1 89 ? 6.330 -7.546 -21.972 1.00 86.38 89 LYS A C 1
ATOM 699 O O . LYS A 1 89 ? 6.890 -8.157 -22.877 1.00 86.38 89 LYS A O 1
ATOM 704 N N . ASP A 1 90 ? 5.927 -6.284 -22.089 1.00 84.81 90 ASP A N 1
ATOM 705 C CA . ASP A 1 90 ? 6.127 -5.499 -23.308 1.00 84.81 90 ASP A CA 1
ATOM 706 C C . ASP A 1 90 ? 7.621 -5.297 -23.599 1.00 84.81 90 ASP A C 1
ATOM 708 O O . ASP A 1 90 ? 8.061 -5.486 -24.732 1.00 84.81 90 ASP A O 1
ATOM 712 N N . TYR A 1 91 ? 8.423 -4.995 -22.572 1.00 81.81 91 TYR A N 1
ATOM 713 C CA . TYR A 1 91 ? 9.881 -4.895 -22.692 1.00 81.81 91 TYR A CA 1
ATOM 714 C C . TYR A 1 91 ? 10.525 -6.227 -23.115 1.00 81.81 91 TYR A C 1
ATOM 716 O O . TYR A 1 91 ? 11.348 -6.254 -24.031 1.00 81.81 91 TYR A O 1
ATOM 724 N N . GLU A 1 92 ? 10.125 -7.345 -22.501 1.00 84.50 92 GLU A N 1
ATOM 725 C CA . GLU A 1 92 ? 10.601 -8.683 -22.880 1.00 84.50 92 GLU A CA 1
ATOM 726 C C . GLU A 1 92 ? 10.225 -9.029 -24.329 1.00 84.50 92 GLU A C 1
ATOM 728 O O . GLU A 1 92 ? 11.057 -9.546 -25.077 1.00 84.50 92 GLU A O 1
ATOM 733 N N . ALA A 1 93 ? 9.012 -8.679 -24.765 1.00 84.88 93 ALA A N 1
ATOM 734 C CA . ALA A 1 93 ? 8.562 -8.871 -26.141 1.00 84.88 93 ALA A CA 1
ATOM 735 C C . ALA A 1 93 ? 9.315 -7.981 -27.149 1.00 84.88 93 ALA A C 1
ATOM 737 O O . ALA A 1 93 ? 9.549 -8.411 -28.281 1.00 84.88 93 ALA A O 1
ATOM 738 N N . MET A 1 94 ? 9.705 -6.762 -26.757 1.00 78.12 94 MET A N 1
ATOM 739 C CA . MET A 1 94 ? 10.532 -5.874 -27.583 1.00 78.12 94 MET A CA 1
ATOM 740 C C . MET A 1 94 ? 11.950 -6.418 -27.763 1.00 78.12 94 MET A C 1
ATOM 742 O O . MET A 1 94 ? 12.448 -6.423 -28.884 1.00 78.12 94 MET A O 1
ATOM 746 N N . ILE A 1 95 ? 12.582 -6.922 -26.699 1.00 78.25 95 ILE A N 1
ATOM 747 C CA . ILE A 1 95 ? 13.927 -7.521 -26.781 1.00 78.25 95 ILE A CA 1
ATOM 748 C C . ILE A 1 95 ? 13.911 -8.841 -27.557 1.00 78.25 95 ILE A C 1
ATOM 750 O O . ILE A 1 95 ? 14.861 -9.150 -28.274 1.00 78.25 95 ILE A O 1
ATOM 754 N N . ALA A 1 96 ? 12.837 -9.623 -27.435 1.00 76.38 96 ALA A N 1
ATOM 755 C CA . ALA A 1 96 ? 12.702 -10.901 -28.128 1.00 76.38 96 ALA A CA 1
ATOM 756 C C . ALA A 1 96 ? 12.520 -10.767 -29.652 1.00 76.38 96 ALA A C 1
ATOM 758 O O . ALA A 1 96 ? 12.655 -11.766 -30.360 1.00 76.38 96 ALA A O 1
ATOM 759 N N . LYS A 1 97 ? 12.223 -9.570 -30.177 1.00 62.38 97 LYS A N 1
ATOM 760 C CA . LYS A 1 97 ? 12.253 -9.308 -31.619 1.00 62.38 97 LYS A CA 1
ATOM 761 C C . LYS A 1 97 ? 13.671 -8.884 -32.009 1.00 62.38 97 LYS A C 1
ATOM 763 O O . LYS A 1 97 ? 14.040 -7.743 -31.731 1.00 62.38 97 LYS A O 1
ATOM 768 N N . PRO A 1 98 ? 14.476 -9.753 -32.652 1.00 52.47 98 PRO A N 1
ATOM 769 C CA . PRO A 1 98 ? 15.726 -9.295 -33.233 1.00 52.47 98 PRO A CA 1
ATOM 770 C C . PRO A 1 98 ? 15.360 -8.244 -34.280 1.00 52.47 98 PRO A C 1
ATOM 772 O O . PRO A 1 98 ? 14.444 -8.463 -35.072 1.00 52.47 98 PRO A O 1
ATOM 775 N N . PHE A 1 99 ? 16.016 -7.088 -34.216 1.00 58.84 99 PHE A N 1
ATOM 776 C CA . PHE A 1 99 ? 15.881 -6.007 -35.187 1.00 58.84 99 PHE A CA 1
ATOM 777 C C . PHE A 1 99 ? 15.838 -6.592 -36.609 1.00 58.84 99 PHE A C 1
ATOM 779 O O . PHE A 1 99 ? 16.818 -7.189 -37.055 1.00 58.84 99 PHE A O 1
ATOM 786 N N . GLY A 1 100 ? 14.673 -6.497 -37.253 1.00 49.69 100 GLY A N 1
ATOM 787 C CA . GLY A 1 100 ? 14.497 -6.771 -38.678 1.00 49.69 100 GLY A CA 1
ATOM 788 C C . GLY A 1 100 ? 14.881 -5.554 -39.494 1.00 49.69 100 GLY A C 1
ATOM 789 O O . GLY A 1 100 ? 14.580 -4.434 -39.020 1.00 49.69 100 GLY A O 1
#

Sequence (100 aa):
MFGFHDFTTDPGSGRPQAHYSWASETVATWTAWALAAVSLVGAFAFYLKWQNLAGSTQMALASMLFAGIAYWRHNMLARRRAAFRDAVKDYEAMIAKPFG

Secondary structure (DSSP, 8-state):
-----S-EE-TTT--EE--THHHHHHHHHHHHHHHHHHHHHHHHHHHHHHSS-THHHHHHHHHHHHHHHHHHHHHHHHHHHHHHHHHHHHHHHHHTS---

pLDDT: mean 76.74, std 11.86, range [29.02, 87.12]

Radius of gyration: 21.12 Å; chains: 1; bounding box: 46×28×68 Å